Protein AF-A0A9P4MIZ9-F1 (afdb_monomer_lite)

Foldseek 3Di:
DDAPPVGDDDDFDADPPPRDGDHPVDDDPVVVVVVVVVVVVVVVCVCPPDDVVVLLVQLLVQLVVVLVVQLVVQLVVLVVVLVVQLVPQPCSVQCVVVVLCRPPDDPVSSVVSVVSNVVSVVVSVVSSVVSSVVSVVCSVVSSVVSVVVDDDDDPDPVVVPDPDPPPPPPPPDDD

Organism: NCBI:txid1168546

Structure (mmCIF, N/CA/C/O backbone):
data_AF-A0A9P4MIZ9-F1
#
_entry.id   AF-A0A9P4MIZ9-F1
#
loop_
_atom_site.group_PDB
_atom_site.id
_atom_site.type_symbol
_atom_site.label_atom_id
_atom_site.label_alt_id
_atom_site.label_comp_id
_atom_site.label_asym_id
_atom_site.label_entity_id
_atom_site.label_seq_id
_atom_site.pdbx_PDB_ins_code
_atom_site.Cartn_x
_atom_site.Cartn_y
_atom_site.Cartn_z
_atom_site.occupancy
_atom_site.B_iso_or_equiv
_atom_site.auth_seq_id
_atom_site.auth_comp_id
_atom_site.auth_asym_id
_atom_site.auth_atom_id
_atom_site.pdbx_PDB_model_num
ATOM 1 N N . MET A 1 1 ? -36.648 5.003 64.619 1.00 57.00 1 MET A N 1
ATOM 2 C CA . MET A 1 1 ? -35.747 4.606 63.516 1.00 57.00 1 MET A CA 1
ATOM 3 C C . MET A 1 1 ? -35.854 3.105 63.335 1.00 57.00 1 MET A C 1
ATOM 5 O O . MET A 1 1 ? -35.997 2.436 64.354 1.00 57.00 1 MET A O 1
ATOM 9 N N . PRO A 1 2 ? -35.866 2.585 62.098 1.00 60.75 2 PRO A N 1
ATOM 10 C CA . PRO A 1 2 ? -35.905 1.144 61.876 1.00 60.75 2 PRO A CA 1
ATOM 11 C C . PRO A 1 2 ? -34.654 0.497 62.487 1.00 60.75 2 PRO A C 1
ATOM 13 O O . PRO A 1 2 ? -33.546 1.009 62.321 1.00 60.75 2 PRO A O 1
ATOM 16 N N . LEU A 1 3 ? -34.856 -0.579 63.247 1.00 64.25 3 LEU A N 1
ATOM 17 C CA . LEU A 1 3 ? -33.797 -1.361 63.882 1.00 64.25 3 LEU A CA 1
ATOM 18 C C . LEU A 1 3 ? -33.638 -2.684 63.128 1.00 64.25 3 LEU A C 1
ATOM 20 O O . LEU A 1 3 ? -34.637 -3.267 62.704 1.00 64.25 3 LEU A O 1
ATOM 24 N N . ASP A 1 4 ? -32.404 -3.154 62.948 1.00 68.75 4 ASP A N 1
ATOM 25 C CA . ASP A 1 4 ? -32.153 -4.490 62.402 1.00 68.75 4 ASP A CA 1
ATOM 26 C C . ASP A 1 4 ? -32.486 -5.586 63.432 1.00 68.75 4 ASP A C 1
ATOM 28 O O . ASP A 1 4 ? -32.763 -5.319 64.604 1.00 68.75 4 ASP A O 1
ATOM 32 N N . ALA A 1 5 ? -32.424 -6.853 63.011 1.00 69.00 5 ALA A N 1
ATOM 33 C CA . ALA A 1 5 ? -32.649 -8.008 63.887 1.00 69.00 5 ALA A CA 1
ATOM 34 C C . ALA A 1 5 ? -31.651 -8.116 65.066 1.00 69.00 5 ALA A C 1
ATOM 36 O O . ALA A 1 5 ? -31.777 -9.015 65.894 1.00 69.00 5 ALA A O 1
ATOM 37 N N . ARG A 1 6 ? -30.645 -7.235 65.133 1.00 75.38 6 ARG A N 1
ATOM 38 C CA . ARG A 1 6 ? -29.609 -7.157 66.170 1.00 75.38 6 ARG A CA 1
ATOM 39 C C . ARG A 1 6 ? -29.692 -5.857 66.986 1.00 75.38 6 ARG A C 1
ATOM 41 O O . ARG A 1 6 ? -28.847 -5.647 67.849 1.00 75.38 6 ARG A O 1
ATOM 48 N N . GLY A 1 7 ? -30.699 -5.011 66.749 1.00 67.88 7 GLY A N 1
ATOM 49 C CA . GLY A 1 7 ? -30.911 -3.756 67.472 1.00 67.88 7 GLY A CA 1
ATOM 50 C C . GLY A 1 7 ? -30.069 -2.568 66.988 1.00 67.88 7 GLY A C 1
ATOM 51 O O . GLY A 1 7 ? -30.010 -1.560 67.690 1.00 67.88 7 GLY A O 1
ATOM 52 N N . HIS A 1 8 ? -29.430 -2.637 65.817 1.00 74.56 8 HIS A N 1
ATOM 53 C CA . HIS A 1 8 ? -28.718 -1.495 65.236 1.00 74.56 8 HIS A CA 1
ATOM 54 C C . HIS A 1 8 ? -29.658 -0.569 64.471 1.00 74.56 8 HIS A C 1
ATOM 56 O O . HIS A 1 8 ? -30.567 -1.019 63.777 1.00 74.56 8 HIS A O 1
ATOM 62 N N . VAL A 1 9 ? -29.384 0.735 64.539 1.00 68.62 9 VAL A N 1
ATOM 63 C CA . VAL A 1 9 ? -30.059 1.745 63.717 1.00 68.62 9 VAL A CA 1
ATOM 64 C C . VAL A 1 9 ? -29.745 1.491 62.243 1.00 68.62 9 VAL A C 1
ATOM 66 O O . VAL A 1 9 ? -28.591 1.578 61.826 1.00 68.62 9 VAL A O 1
ATOM 69 N N . ILE A 1 10 ? -30.776 1.215 61.444 1.00 64.69 10 ILE A N 1
ATOM 70 C CA . ILE A 1 10 ? -30.653 1.125 59.990 1.00 64.69 10 ILE A CA 1
ATOM 71 C C . ILE A 1 10 ? -30.741 2.547 59.432 1.00 64.69 10 ILE A C 1
ATOM 73 O O . ILE A 1 10 ? -31.812 3.160 59.411 1.00 64.69 10 ILE A O 1
ATOM 77 N N . ALA A 1 11 ? -29.606 3.090 58.996 1.00 73.06 11 ALA A N 1
ATOM 78 C CA . ALA A 1 11 ? -29.572 4.326 58.225 1.00 73.06 11 ALA A CA 1
ATOM 79 C C . ALA A 1 11 ? -29.885 4.005 56.757 1.00 73.06 11 ALA A C 1
ATOM 81 O O . ALA A 1 11 ? -29.064 3.412 56.058 1.00 73.06 11 ALA A O 1
ATOM 82 N N . ASN A 1 12 ? -31.077 4.385 56.293 1.00 79.75 12 ASN A N 1
ATOM 83 C CA . ASN A 1 12 ? -31.432 4.268 54.880 1.00 79.75 12 ASN A CA 1
ATOM 84 C C . ASN A 1 12 ? -30.675 5.330 54.066 1.00 79.75 12 ASN A C 1
ATOM 86 O O . ASN A 1 12 ? -30.743 6.514 54.423 1.00 79.75 12 ASN A O 1
ATOM 90 N N . PRO A 1 13 ? -29.962 4.951 52.990 1.00 81.88 13 PRO A N 1
ATOM 91 C CA . PRO A 1 13 ? -29.284 5.915 52.138 1.00 81.88 13 PRO A CA 1
ATOM 92 C C . PRO A 1 13 ? -30.285 6.867 51.473 1.00 81.88 13 PRO A C 1
ATOM 94 O O . PRO A 1 13 ? -31.401 6.485 51.112 1.00 81.88 13 PRO A O 1
ATOM 97 N N . GLN A 1 14 ? -29.865 8.120 51.306 1.00 87.19 14 GLN A N 1
ATOM 98 C CA . GLN A 1 14 ? -30.560 9.098 50.473 1.00 87.19 14 GLN A CA 1
ATOM 99 C C . GLN A 1 14 ? -30.027 9.010 49.049 1.00 87.19 14 GLN A C 1
ATOM 101 O O . GLN A 1 14 ? -28.816 8.974 48.845 1.00 87.19 14 GLN A O 1
ATOM 106 N N . CYS A 1 15 ? -30.934 9.016 48.078 1.00 86.62 15 CYS A N 1
ATOM 107 C CA . CYS A 1 15 ? -30.578 9.046 46.672 1.00 86.62 15 CYS A CA 1
ATOM 108 C C . CYS A 1 15 ? -29.807 10.334 46.349 1.00 86.62 15 CYS A C 1
ATOM 110 O O . CYS A 1 15 ? -30.329 11.430 46.552 1.00 86.62 15 CYS A O 1
ATOM 112 N N . ALA A 1 16 ? -28.619 10.216 45.762 1.00 86.94 16 ALA A N 1
ATOM 113 C CA . ALA A 1 16 ? -27.770 11.342 45.376 1.00 86.94 16 ALA A CA 1
ATOM 114 C C . ALA A 1 16 ? -28.370 12.233 44.268 1.00 86.94 16 ALA A C 1
ATOM 116 O O . ALA A 1 16 ? -27.895 13.345 44.054 1.00 86.94 16 ALA A O 1
ATOM 117 N N . ILE A 1 17 ? -29.405 11.756 43.564 1.00 87.81 17 ILE A N 1
ATOM 118 C CA . ILE A 1 17 ? -30.067 12.478 42.466 1.00 87.81 17 ILE A CA 1
ATOM 119 C C . ILE A 1 17 ? -31.373 13.142 42.926 1.00 87.81 17 ILE A C 1
ATOM 121 O O . ILE A 1 17 ? -31.600 14.312 42.640 1.00 87.81 17 ILE A O 1
ATOM 125 N N . CYS A 1 18 ? -32.248 12.406 43.626 1.00 89.69 18 CYS A N 1
ATOM 126 C CA . CYS A 1 18 ? -33.581 12.900 44.011 1.00 89.69 18 CYS A CA 1
ATOM 127 C C . CYS A 1 18 ? -33.745 13.206 45.510 1.00 89.69 18 CYS A C 1
ATOM 129 O O . CYS A 1 18 ? -34.795 13.696 45.916 1.00 89.69 18 CYS A O 1
ATOM 131 N N . GLY A 1 19 ? -32.752 12.888 46.348 1.00 85.75 19 GLY A N 1
ATOM 132 C CA . GLY A 1 19 ? -32.761 13.148 47.794 1.00 85.75 19 GLY A CA 1
ATOM 133 C C . GLY A 1 19 ? -33.681 12.247 48.629 1.00 85.75 19 GLY A C 1
ATOM 134 O O . GLY A 1 19 ? -33.653 12.316 49.856 1.00 85.75 19 GLY A O 1
ATOM 135 N N . GLN A 1 20 ? -34.493 11.386 48.007 1.00 85.44 20 GLN A N 1
ATOM 136 C CA . GLN A 1 20 ? -35.383 10.476 48.736 1.00 85.44 20 GLN A CA 1
ATOM 137 C C . GLN A 1 20 ? -34.608 9.347 49.424 1.00 85.44 20 GLN A C 1
ATOM 139 O O . GLN A 1 20 ? -33.630 8.841 48.878 1.00 85.44 20 GLN A O 1
ATOM 144 N N . GLN A 1 21 ? -35.067 8.935 50.608 1.00 84.00 21 GLN A N 1
ATOM 145 C CA . GLN A 1 21 ? -34.524 7.784 51.337 1.00 84.00 21 GLN A CA 1
ATOM 146 C C . GLN A 1 21 ? -35.085 6.473 50.783 1.00 84.00 21 GLN A C 1
ATOM 148 O O . GLN A 1 21 ? -36.295 6.365 50.588 1.00 84.00 21 GLN A O 1
ATOM 153 N N . TRP A 1 22 ? -34.221 5.475 50.590 1.00 77.94 22 TRP A N 1
ATOM 154 C CA . TRP A 1 22 ? -34.603 4.146 50.099 1.00 77.94 22 TRP A CA 1
ATOM 155 C C . TRP A 1 22 ? -33.952 3.032 50.932 1.00 77.94 22 TRP A C 1
ATOM 157 O O . TRP A 1 22 ? -32.886 3.255 51.511 1.00 77.94 22 TRP A O 1
ATOM 167 N N . PRO A 1 23 ? -34.570 1.840 51.028 1.00 77.88 23 PRO A N 1
ATOM 168 C CA . PRO A 1 23 ? -33.954 0.674 51.660 1.00 77.88 23 PRO A CA 1
ATOM 169 C C . PRO A 1 23 ? -32.641 0.274 50.968 1.00 77.88 23 PRO A C 1
ATOM 171 O O . PRO A 1 23 ? -32.528 0.355 49.747 1.00 77.88 23 PRO A O 1
ATOM 174 N N . LEU A 1 24 ? -31.649 -0.183 51.737 1.00 72.00 24 LEU A N 1
ATOM 175 C CA . LEU A 1 24 ? -30.319 -0.555 51.220 1.00 72.00 24 LEU A CA 1
ATOM 176 C C . LEU A 1 24 ? -30.349 -1.676 50.164 1.00 72.00 24 LEU A C 1
ATOM 178 O O . LEU A 1 24 ? -29.475 -1.749 49.305 1.00 72.00 24 LEU A O 1
ATOM 182 N N . ASP A 1 25 ? -31.336 -2.559 50.251 1.00 77.06 25 ASP A N 1
ATOM 183 C CA . ASP A 1 25 ? -31.568 -3.693 49.362 1.00 77.06 25 ASP A CA 1
ATOM 184 C C . ASP A 1 25 ? -32.302 -3.315 48.066 1.00 77.06 25 ASP A C 1
ATOM 186 O O . ASP A 1 25 ? -32.334 -4.115 47.130 1.00 77.06 25 ASP A O 1
ATOM 190 N N . ASN A 1 26 ? -32.846 -2.097 47.978 1.00 78.94 26 ASN A N 1
ATOM 191 C CA . ASN A 1 26 ? -33.557 -1.614 46.801 1.00 78.94 26 ASN A CA 1
ATOM 192 C C . ASN A 1 26 ? -33.087 -0.201 46.407 1.00 78.94 26 ASN A C 1
ATOM 194 O O . ASN A 1 26 ? -33.686 0.792 46.834 1.00 78.94 26 ASN A O 1
ATOM 198 N N . PRO A 1 27 ? -32.008 -0.091 45.607 1.00 78.88 27 PRO A N 1
ATOM 199 C CA . PRO A 1 27 ? -31.459 1.199 45.216 1.00 78.88 27 PRO A CA 1
ATOM 200 C C . PRO A 1 27 ? -32.459 2.009 44.388 1.00 78.88 27 PRO A C 1
ATOM 202 O O . PRO A 1 27 ? -33.257 1.470 43.618 1.00 78.88 27 PRO A O 1
ATOM 205 N N . CYS A 1 28 ? -32.378 3.336 44.498 1.00 87.06 28 CYS A N 1
ATOM 206 C CA . CYS A 1 28 ? -33.248 4.224 43.742 1.00 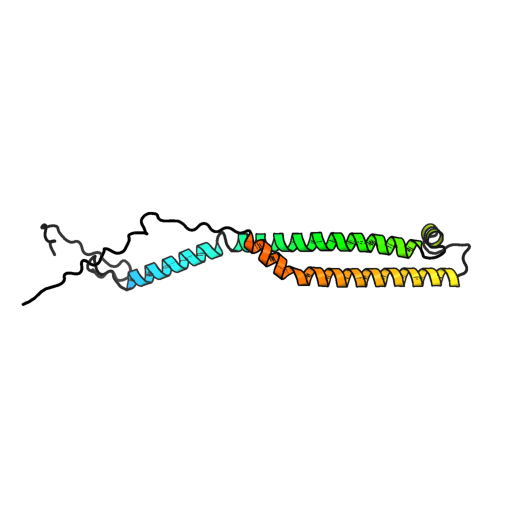87.06 28 CYS A CA 1
ATOM 207 C C . CYS A 1 28 ? -33.027 4.052 42.226 1.00 87.06 28 CYS A C 1
ATOM 209 O O . CYS A 1 28 ? -31.896 3.926 41.738 1.00 87.06 28 CYS A O 1
ATOM 211 N N . ALA A 1 29 ? -34.114 4.105 41.451 1.00 88.19 29 ALA A N 1
ATOM 212 C CA . ALA A 1 29 ? -34.055 3.993 39.995 1.00 88.19 29 ALA A CA 1
ATOM 213 C C . ALA A 1 29 ? -33.162 5.075 39.356 1.00 88.19 29 ALA A C 1
ATOM 215 O O . ALA A 1 29 ? -32.430 4.775 38.415 1.00 88.19 29 ALA A O 1
ATOM 216 N N . HIS A 1 30 ? -33.165 6.302 39.892 1.00 89.62 30 HIS A N 1
ATOM 217 C CA . HIS A 1 30 ? -32.361 7.415 39.374 1.00 89.62 30 HIS A CA 1
ATOM 218 C C . HIS A 1 30 ? -30.855 7.137 39.450 1.00 89.62 30 HIS A C 1
ATOM 220 O O . HIS A 1 30 ? -30.150 7.311 38.462 1.00 89.62 30 HIS A O 1
ATOM 226 N N . GLU A 1 31 ? -30.364 6.638 40.587 1.00 89.44 31 GLU A N 1
ATOM 227 C CA . GLU A 1 31 ? -28.951 6.259 40.739 1.00 89.44 31 GLU A CA 1
ATOM 228 C C . GLU A 1 31 ? -28.599 5.071 39.852 1.00 89.44 31 GLU A C 1
ATOM 230 O O . GLU A 1 31 ? -27.540 5.045 39.238 1.00 89.44 31 GLU A O 1
ATOM 235 N N . SER A 1 32 ? -29.507 4.104 39.721 1.00 87.69 32 SER A N 1
ATOM 236 C CA . SER A 1 32 ? -29.302 2.944 38.848 1.00 87.69 32 SER A CA 1
ATOM 237 C C . SER A 1 32 ? -29.198 3.326 37.366 1.00 87.69 32 SER A C 1
ATOM 239 O O . SER A 1 32 ? -28.508 2.648 36.598 1.00 87.69 32 SER A O 1
ATOM 241 N N . VAL A 1 33 ? -29.909 4.375 36.945 1.00 92.25 33 VAL A N 1
ATOM 242 C CA . VAL A 1 33 ? -29.798 4.961 35.601 1.00 92.25 33 VAL A CA 1
ATOM 243 C C . VAL A 1 33 ? -28.498 5.747 35.479 1.00 92.25 33 VAL A C 1
ATOM 245 O O . VAL A 1 33 ? -27.764 5.546 34.515 1.00 92.25 33 VAL A O 1
ATOM 248 N N . GLU A 1 34 ? -28.161 6.569 36.471 1.00 91.00 34 GLU A N 1
ATOM 249 C CA . GLU A 1 34 ? -26.953 7.389 36.417 1.00 91.00 34 GLU A CA 1
ATOM 250 C C . GLU A 1 34 ? -25.672 6.550 36.435 1.00 91.00 34 GLU A C 1
ATOM 252 O O . GLU A 1 34 ? -24.770 6.775 35.635 1.00 91.00 34 GLU A O 1
ATOM 257 N N . LEU A 1 35 ? -25.606 5.500 37.254 1.00 91.19 35 LEU A N 1
ATOM 258 C CA . LEU A 1 35 ? -24.482 4.563 37.250 1.00 91.19 35 LEU A CA 1
ATOM 259 C C . LEU A 1 35 ? -24.319 3.876 35.890 1.00 91.19 35 LEU A C 1
ATOM 261 O O . LEU A 1 35 ? -23.196 3.704 35.408 1.00 91.19 35 LEU A O 1
ATOM 265 N N . ARG A 1 36 ? -25.433 3.525 35.233 1.00 92.38 36 ARG A N 1
ATOM 266 C CA . ARG A 1 36 ? -25.406 3.014 33.858 1.00 92.38 36 ARG A CA 1
ATOM 267 C C . ARG A 1 36 ? -24.861 4.061 32.889 1.00 92.38 36 ARG A C 1
ATOM 269 O O . ARG A 1 36 ? -23.942 3.729 32.141 1.00 92.38 36 ARG A O 1
ATOM 276 N N . ASN A 1 37 ? -25.333 5.305 32.946 1.00 93.75 37 ASN A N 1
ATOM 277 C CA . ASN A 1 37 ? -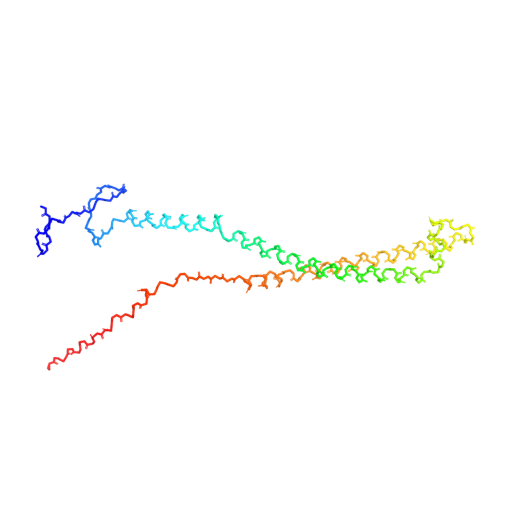24.830 6.398 32.109 1.00 93.75 37 ASN A CA 1
ATOM 278 C C . ASN A 1 37 ? -23.324 6.619 32.314 1.00 93.75 37 ASN A C 1
ATOM 280 O O . ASN A 1 37 ? -22.563 6.651 31.348 1.00 93.75 37 ASN A O 1
ATOM 284 N N . LEU A 1 38 ? -22.869 6.702 33.564 1.00 92.50 38 LEU A N 1
ATOM 285 C CA . LEU A 1 38 ? -21.461 6.895 33.909 1.00 92.50 38 LEU A CA 1
ATOM 286 C C . LEU A 1 38 ? -20.588 5.734 33.421 1.00 92.50 38 LEU A C 1
ATOM 288 O O . LEU A 1 38 ? -19.496 5.971 32.901 1.00 92.50 38 LEU A O 1
ATOM 292 N N . SER A 1 39 ? -21.069 4.489 33.526 1.00 92.50 39 SER A N 1
ATOM 293 C CA . SER A 1 39 ? -20.367 3.325 32.970 1.00 92.50 39 SER A CA 1
ATOM 294 C C . SER A 1 39 ? -20.234 3.392 31.445 1.00 92.50 39 SER A C 1
ATOM 296 O O . SER A 1 39 ? -19.156 3.132 30.912 1.00 92.50 39 SER A O 1
ATOM 298 N N . GLN A 1 40 ? -21.287 3.815 30.738 1.00 92.38 40 GLN A N 1
ATOM 299 C CA . GLN A 1 40 ? -21.253 3.999 29.287 1.00 92.38 40 GLN A CA 1
ATOM 300 C C . GLN A 1 40 ? -20.296 5.124 28.890 1.00 92.38 40 GLN A C 1
ATOM 302 O O . GLN A 1 40 ? -19.502 4.960 27.965 1.00 92.38 40 GLN A O 1
ATOM 307 N N . GLN A 1 41 ? -20.305 6.240 29.621 1.00 89.75 41 GLN A N 1
ATOM 308 C CA . GLN A 1 41 ? -19.358 7.333 29.406 1.00 89.75 41 GLN A CA 1
ATOM 309 C C . GLN A 1 41 ? -17.914 6.890 29.665 1.00 89.75 41 GLN A C 1
ATOM 311 O O . GLN A 1 41 ? -17.013 7.272 28.922 1.00 89.75 41 GLN A O 1
ATOM 316 N N . ALA A 1 42 ? -17.670 6.074 30.694 1.00 87.06 42 ALA A N 1
ATOM 317 C CA . ALA A 1 42 ? -16.351 5.511 30.965 1.00 87.06 42 ALA A CA 1
ATOM 318 C C . ALA A 1 42 ? -15.881 4.583 29.833 1.00 87.06 42 ALA A C 1
ATOM 320 O O . ALA A 1 42 ? -14.731 4.692 29.409 1.00 87.06 42 ALA A O 1
ATOM 321 N N . LEU A 1 43 ? -16.769 3.736 29.298 1.00 84.06 43 LEU A N 1
ATOM 322 C CA . LEU A 1 43 ? -16.485 2.906 28.125 1.00 84.06 43 LEU A CA 1
ATOM 323 C C . LEU A 1 43 ? -16.158 3.762 26.896 1.00 84.06 43 LEU A C 1
ATOM 325 O O . LEU A 1 43 ? -15.159 3.507 26.230 1.00 84.06 43 LEU A O 1
ATOM 329 N N . HIS A 1 44 ? -16.960 4.793 26.618 1.00 83.62 44 HIS A N 1
ATOM 330 C CA . HIS A 1 44 ? -16.733 5.702 25.494 1.00 83.62 44 HIS A CA 1
ATOM 331 C C . HIS A 1 44 ? -15.386 6.414 25.622 1.00 83.62 44 HIS A C 1
ATOM 333 O O . HIS A 1 44 ? -14.594 6.398 24.689 1.00 83.62 44 HIS A O 1
ATOM 339 N N . ARG A 1 45 ? -15.067 6.942 26.813 1.00 80.38 45 ARG A N 1
ATOM 340 C CA . ARG A 1 45 ? -13.749 7.526 27.093 1.00 80.38 45 ARG A CA 1
ATOM 341 C C . ARG A 1 45 ? -12.627 6.517 26.901 1.00 80.38 45 ARG A C 1
ATOM 343 O O . ARG A 1 45 ? -11.591 6.894 26.390 1.00 80.38 45 ARG A O 1
ATOM 350 N N . TRP A 1 46 ? -12.791 5.255 27.287 1.00 77.56 46 TRP A N 1
ATOM 351 C CA . TRP A 1 46 ? -11.753 4.243 27.077 1.00 77.56 46 TRP A CA 1
ATOM 352 C C . TRP A 1 46 ? -11.542 3.915 25.587 1.00 77.56 46 TRP A C 1
ATOM 354 O O . TRP A 1 46 ? -10.401 3.805 25.132 1.00 77.56 46 TRP A O 1
ATOM 364 N N . LEU A 1 47 ? -12.631 3.815 24.817 1.00 78.38 47 LEU A N 1
ATOM 365 C CA . LEU A 1 47 ? -12.588 3.608 23.366 1.00 78.38 47 LEU A CA 1
ATOM 366 C C . LEU A 1 47 ? -11.950 4.801 22.637 1.00 78.38 47 LEU A C 1
ATOM 368 O O . LEU A 1 47 ? -11.102 4.593 21.765 1.00 78.38 47 LEU A O 1
ATOM 372 N N . ASP A 1 48 ? -12.320 6.021 23.031 1.00 70.88 48 ASP A N 1
ATOM 373 C CA . ASP A 1 48 ? -11.834 7.272 22.445 1.00 70.88 48 ASP A CA 1
ATOM 374 C C . ASP A 1 48 ? -10.412 7.629 22.882 1.00 70.88 48 ASP A C 1
ATOM 376 O O . ASP A 1 48 ? -9.628 8.118 22.072 1.00 70.88 48 ASP A O 1
ATOM 380 N N . ALA A 1 49 ? -10.067 7.417 24.155 1.00 65.12 49 ALA A N 1
ATOM 381 C CA . ALA A 1 49 ? -8.859 7.991 24.734 1.00 65.12 49 ALA A CA 1
ATOM 382 C C . ALA A 1 49 ? -7.583 7.181 24.479 1.00 65.12 49 ALA A C 1
ATOM 384 O O . ALA A 1 49 ? -6.531 7.812 24.379 1.00 65.12 49 ALA A O 1
ATOM 385 N N . SER A 1 50 ? -7.573 5.833 24.434 1.00 67.00 50 SER A N 1
ATOM 386 C CA . SER A 1 50 ? -6.252 5.182 24.625 1.00 67.00 50 SER A CA 1
ATOM 387 C C . SER A 1 50 ? -5.998 3.714 24.260 1.00 67.00 50 SER A C 1
ATOM 389 O O . SER A 1 50 ? -4.989 3.172 24.696 1.00 67.00 50 SER A O 1
ATOM 391 N N . ALA A 1 51 ? -6.739 3.050 23.381 1.00 70.06 51 ALA A N 1
ATOM 392 C CA . ALA A 1 51 ? -6.211 1.785 22.831 1.00 70.06 51 ALA A CA 1
ATOM 393 C C . ALA A 1 51 ? -6.656 1.549 21.402 1.00 70.06 51 ALA A C 1
ATOM 395 O O . ALA A 1 51 ? -5.829 1.333 20.520 1.00 70.06 51 ALA A O 1
ATOM 396 N N . MET A 1 52 ? -7.956 1.659 21.149 1.00 82.50 52 MET A N 1
ATOM 397 C CA . MET A 1 52 ? -8.515 1.272 19.859 1.00 82.50 52 MET A CA 1
ATOM 398 C C . MET A 1 52 ? -8.013 2.147 18.711 1.00 82.50 52 MET A C 1
ATOM 400 O O . MET A 1 52 ? -7.620 1.602 17.683 1.00 82.50 52 MET A O 1
ATOM 404 N N . GLN A 1 53 ? -7.918 3.467 18.890 1.00 85.75 53 GLN A N 1
ATOM 405 C CA . GLN A 1 53 ? -7.367 4.352 17.856 1.00 85.75 53 GLN A CA 1
ATOM 406 C C . GLN A 1 53 ? -5.881 4.075 17.572 1.00 85.75 53 GLN A C 1
ATOM 408 O O . GLN A 1 53 ? -5.460 4.030 16.416 1.00 85.75 53 GLN A O 1
ATOM 413 N N . GLN A 1 54 ? -5.078 3.840 18.615 1.00 86.81 54 GLN A N 1
ATOM 414 C CA . GLN A 1 54 ? -3.651 3.529 18.465 1.00 86.81 54 GLN A CA 1
ATOM 415 C C . GLN A 1 54 ? -3.445 2.173 17.785 1.00 86.81 54 GLN A C 1
ATOM 417 O O . GLN A 1 54 ? -2.597 2.037 16.906 1.00 86.81 54 GLN A O 1
ATOM 422 N N . ILE A 1 55 ? -4.268 1.190 18.147 1.00 89.81 55 ILE A N 1
ATOM 423 C CA . ILE A 1 55 ? -4.294 -0.136 17.538 1.00 89.81 55 ILE A CA 1
ATOM 424 C C . ILE A 1 55 ? -4.685 -0.034 16.059 1.00 89.81 55 ILE A C 1
ATOM 426 O O . ILE A 1 55 ? -3.984 -0.578 15.210 1.00 89.81 55 ILE A O 1
ATOM 430 N N . GLN A 1 56 ? -5.756 0.692 15.729 1.00 91.81 56 GLN A N 1
ATOM 431 C CA . GLN A 1 56 ? -6.190 0.905 14.344 1.00 91.81 56 GLN A CA 1
ATOM 432 C C . GLN A 1 56 ? -5.095 1.567 13.506 1.00 91.81 56 GLN A C 1
ATOM 434 O O . GLN A 1 56 ? -4.797 1.100 12.405 1.00 91.81 56 GLN A O 1
ATOM 439 N N . LYS A 1 57 ? -4.456 2.613 14.044 1.00 93.81 57 LYS A N 1
ATOM 440 C CA . LYS A 1 57 ?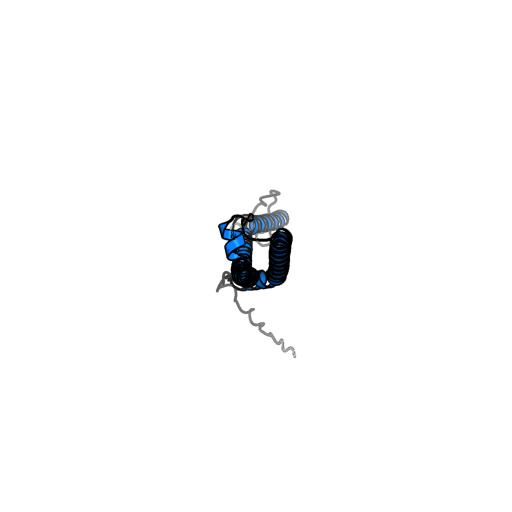 -3.322 3.275 13.395 1.00 93.81 57 LYS A CA 1
ATOM 441 C C . LYS A 1 57 ? -2.172 2.301 13.157 1.00 93.81 57 LYS A C 1
ATOM 443 O O . LYS A 1 57 ? -1.701 2.178 12.031 1.00 93.81 57 LYS A O 1
ATOM 448 N N . TRP A 1 58 ? -1.768 1.556 14.185 1.00 95.06 58 TRP A N 1
ATOM 449 C CA . TRP A 1 58 ? -0.701 0.565 14.071 1.00 95.06 58 TRP A CA 1
ATOM 450 C C . TRP A 1 58 ? -1.017 -0.507 13.018 1.00 95.06 58 TRP A C 1
ATOM 452 O O . TRP A 1 58 ? -0.156 -0.846 12.206 1.00 95.06 58 TRP A O 1
ATOM 462 N N . VAL A 1 59 ? -2.256 -1.008 12.979 1.00 96.69 59 VAL A N 1
ATOM 463 C CA . VAL A 1 59 ? -2.712 -1.982 11.975 1.00 96.69 59 VAL A CA 1
ATOM 464 C C . VAL A 1 59 ? -2.597 -1.411 10.568 1.00 96.69 59 VAL A C 1
ATOM 466 O O . VAL A 1 59 ? -2.042 -2.066 9.681 1.00 96.69 59 VAL A O 1
ATOM 469 N N . PHE A 1 60 ? -3.095 -0.191 10.367 1.00 97.19 60 PHE A N 1
ATOM 470 C CA . PHE A 1 60 ? -3.035 0.485 9.079 1.00 97.19 60 PHE A CA 1
ATOM 471 C C . PHE A 1 60 ? -1.590 0.698 8.623 1.00 97.19 60 PHE A C 1
ATOM 473 O O . PHE A 1 60 ? -1.253 0.371 7.483 1.00 97.19 60 PHE A O 1
ATOM 480 N N . ASP A 1 61 ? -0.719 1.177 9.511 1.00 97.56 61 ASP A N 1
ATOM 481 C CA . ASP A 1 61 ? 0.693 1.416 9.216 1.00 97.56 61 ASP A CA 1
ATOM 482 C C . ASP A 1 61 ? 1.416 0.106 8.879 1.00 97.56 61 ASP A C 1
ATOM 484 O O . ASP A 1 61 ? 2.183 0.033 7.910 1.00 97.56 61 ASP A O 1
ATOM 488 N N . LYS A 1 62 ? 1.122 -0.972 9.616 1.00 97.31 62 LYS A N 1
ATOM 489 C CA . LYS A 1 62 ? 1.704 -2.298 9.385 1.00 97.31 62 LYS A CA 1
ATOM 490 C C . LYS A 1 62 ? 1.279 -2.878 8.037 1.00 97.31 62 LYS A C 1
ATO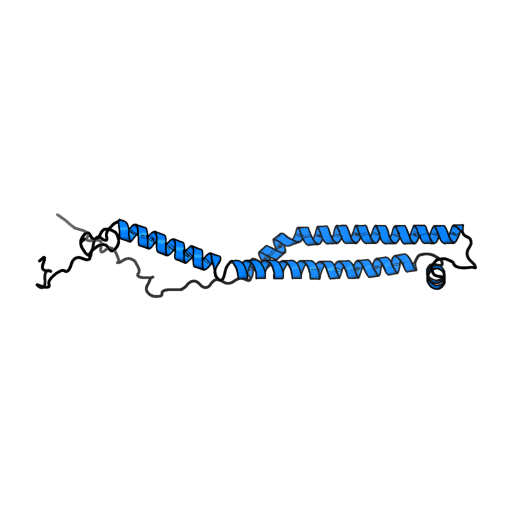M 492 O O . LYS A 1 62 ? 2.128 -3.358 7.281 1.00 97.31 62 LYS A O 1
ATOM 497 N N . ALA A 1 63 ? -0.014 -2.822 7.722 1.00 97.69 63 ALA A N 1
ATOM 498 C CA . ALA A 1 63 ? -0.547 -3.282 6.444 1.00 97.69 63 ALA A CA 1
ATOM 499 C C . ALA A 1 63 ? -0.009 -2.437 5.277 1.00 97.69 63 ALA A C 1
ATOM 501 O O . ALA A 1 63 ? 0.414 -2.985 4.257 1.00 97.69 63 ALA A O 1
ATOM 502 N N . SER A 1 64 ? 0.052 -1.114 5.450 1.00 97.31 64 SER A N 1
ATOM 503 C CA . SER A 1 64 ? 0.570 -0.178 4.447 1.00 97.31 64 SER A CA 1
ATOM 504 C C . SER A 1 64 ? 2.041 -0.427 4.153 1.00 97.31 64 SER A C 1
ATOM 506 O O . SER A 1 64 ? 2.427 -0.503 2.989 1.00 97.31 64 SER A O 1
ATOM 508 N N . THR A 1 65 ? 2.853 -0.626 5.193 1.00 97.81 65 THR A N 1
ATOM 509 C CA . THR A 1 65 ? 4.271 -0.984 5.054 1.00 97.81 65 THR A CA 1
ATOM 510 C C . THR A 1 65 ? 4.421 -2.298 4.293 1.00 97.81 65 THR A C 1
ATOM 512 O O . THR A 1 65 ? 5.156 -2.357 3.315 1.00 97.81 65 THR A O 1
ATOM 515 N N . HIS A 1 66 ? 3.641 -3.328 4.642 1.00 97.00 66 HIS A N 1
ATOM 516 C CA . HIS A 1 66 ? 3.690 -4.612 3.938 1.00 97.00 66 HIS A CA 1
ATOM 517 C C . HIS A 1 66 ? 3.397 -4.488 2.433 1.00 97.00 66 HIS A C 1
ATOM 519 O O . HIS A 1 66 ? 4.070 -5.115 1.610 1.00 97.00 66 HIS A O 1
ATOM 525 N N . ILE A 1 67 ? 2.389 -3.692 2.064 1.00 97.44 67 ILE A N 1
ATOM 526 C CA . ILE A 1 67 ? 2.033 -3.456 0.662 1.00 97.44 67 ILE A CA 1
ATOM 527 C C . ILE A 1 67 ? 3.107 -2.635 -0.057 1.00 97.44 67 ILE A C 1
ATOM 529 O O . ILE A 1 67 ? 3.478 -2.997 -1.176 1.00 97.44 67 ILE A O 1
ATOM 533 N N . LYS A 1 68 ? 3.647 -1.590 0.582 1.00 97.12 68 LYS A N 1
ATOM 534 C CA . LYS A 1 68 ? 4.746 -0.780 0.034 1.00 97.12 68 LYS A CA 1
ATOM 535 C C . LYS A 1 68 ? 5.994 -1.625 -0.223 1.00 97.12 68 LYS A C 1
ATOM 537 O O . LYS A 1 68 ? 6.502 -1.607 -1.337 1.00 97.12 68 LYS A O 1
ATOM 542 N N . ASP A 1 69 ? 6.406 -2.457 0.732 1.00 97.50 69 ASP A N 1
ATOM 543 C CA . ASP A 1 69 ? 7.565 -3.350 0.584 1.00 97.50 69 ASP A CA 1
ATOM 544 C C . ASP A 1 69 ? 7.390 -4.342 -0.572 1.00 97.50 69 ASP A C 1
ATOM 546 O O . ASP A 1 69 ? 8.331 -4.679 -1.294 1.00 97.50 69 ASP A O 1
ATOM 550 N N . LYS A 1 70 ? 6.168 -4.858 -0.750 1.00 96.50 70 LYS A N 1
ATOM 551 C CA . LYS A 1 70 ? 5.845 -5.742 -1.874 1.00 96.50 70 LYS A CA 1
ATOM 552 C C . LYS A 1 70 ? 5.913 -4.996 -3.199 1.00 96.50 70 LYS A C 1
ATOM 554 O O . LYS A 1 70 ? 6.476 -5.535 -4.151 1.00 96.50 70 LYS A O 1
ATOM 559 N N . PHE A 1 71 ? 5.359 -3.791 -3.256 1.00 97.94 71 PHE A N 1
ATOM 560 C CA . PHE A 1 71 ? 5.387 -2.967 -4.454 1.00 97.94 71 PHE A CA 1
ATOM 561 C C . PHE A 1 71 ? 6.812 -2.551 -4.833 1.00 97.94 71 PHE A C 1
ATOM 563 O O . PHE A 1 71 ? 7.163 -2.682 -6.000 1.00 97.94 71 PHE A O 1
ATOM 570 N N . GLU A 1 72 ? 7.666 -2.178 -3.876 1.00 97.75 72 GLU A N 1
ATOM 571 C CA . GLU A 1 72 ? 9.067 -1.822 -4.153 1.00 97.75 72 GLU A CA 1
ATOM 572 C C . GLU A 1 72 ? 9.816 -2.980 -4.831 1.00 97.75 72 GLU A C 1
ATOM 574 O O . GLU A 1 72 ? 10.540 -2.788 -5.805 1.00 97.75 72 GLU A O 1
ATOM 579 N N . LYS A 1 73 ? 9.555 -4.228 -4.414 1.00 96.81 73 LYS A N 1
ATOM 580 C CA . LYS A 1 73 ? 10.115 -5.419 -5.082 1.00 96.81 73 LYS A CA 1
ATOM 581 C C . LYS A 1 73 ? 9.622 -5.588 -6.521 1.00 96.81 73 LYS A C 1
ATOM 583 O O . LYS A 1 73 ? 10.361 -6.103 -7.361 1.00 96.81 73 LYS A O 1
ATOM 588 N N . HIS A 1 74 ? 8.378 -5.208 -6.811 1.00 96.12 74 HIS A N 1
ATOM 589 C CA . HIS A 1 74 ? 7.865 -5.189 -8.181 1.00 96.12 74 HIS A CA 1
ATOM 590 C C . HIS A 1 74 ? 8.501 -4.060 -8.992 1.00 96.12 74 HIS A C 1
ATOM 592 O O . HIS A 1 74 ? 8.929 -4.305 -10.116 1.00 96.12 74 HIS A O 1
ATOM 598 N N . LEU A 1 75 ? 8.602 -2.863 -8.415 1.00 96.69 75 LEU A N 1
ATOM 599 C CA . LEU A 1 75 ? 9.206 -1.695 -9.045 1.00 96.69 75 LEU A CA 1
ATOM 600 C C . LEU A 1 75 ? 10.652 -1.978 -9.455 1.00 96.69 75 LEU A C 1
ATOM 602 O O . LEU A 1 75 ? 11.017 -1.773 -10.608 1.00 96.69 75 LEU A O 1
ATOM 606 N N . GLU A 1 76 ? 11.437 -2.545 -8.545 1.00 97.38 76 GLU A N 1
ATOM 607 C CA . GLU A 1 76 ? 12.823 -2.926 -8.793 1.00 97.38 76 GLU A CA 1
ATOM 608 C C . GLU A 1 76 ? 12.956 -3.966 -9.919 1.00 97.38 76 GLU A C 1
ATOM 610 O O . GLU A 1 76 ? 13.809 -3.848 -10.796 1.00 97.38 76 GLU A O 1
ATOM 615 N N . ARG A 1 77 ? 12.064 -4.963 -9.968 1.00 97.12 77 ARG A N 1
ATOM 616 C CA . ARG A 1 77 ? 12.032 -5.926 -11.081 1.00 97.12 77 ARG A CA 1
ATOM 617 C C . ARG A 1 77 ? 11.732 -5.239 -12.412 1.00 97.12 77 ARG A C 1
ATOM 619 O O . ARG A 1 77 ? 12.389 -5.532 -13.407 1.00 97.12 77 ARG A O 1
ATOM 626 N N . HIS A 1 78 ? 10.743 -4.348 -12.432 1.00 96.88 78 HIS A N 1
ATOM 627 C CA . HIS A 1 78 ? 10.354 -3.632 -13.644 1.00 96.88 78 HIS A CA 1
ATOM 628 C C . HIS A 1 78 ? 11.450 -2.677 -14.119 1.00 96.88 78 HIS A C 1
ATOM 630 O O . HIS A 1 78 ? 11.622 -2.542 -15.326 1.00 96.88 78 HIS A O 1
ATOM 636 N N . ARG A 1 79 ? 12.221 -2.063 -13.206 1.00 97.31 79 ARG A N 1
ATOM 637 C CA . ARG A 1 79 ? 13.385 -1.228 -13.556 1.00 97.31 79 ARG A CA 1
ATOM 638 C C . ARG A 1 79 ? 14.418 -2.034 -14.338 1.00 97.31 79 ARG A C 1
ATOM 640 O O . ARG A 1 79 ? 14.793 -1.629 -15.431 1.00 97.31 79 ARG A O 1
ATOM 647 N N . ARG A 1 80 ? 14.775 -3.225 -13.849 1.00 96.94 80 ARG A N 1
ATOM 648 C CA . ARG A 1 80 ? 15.712 -4.127 -14.548 1.00 96.94 80 ARG A CA 1
ATOM 649 C C . ARG A 1 80 ? 15.195 -4.570 -15.914 1.00 96.94 80 ARG A C 1
ATOM 651 O O . ARG A 1 80 ? 15.970 -4.724 -16.851 1.00 96.94 80 ARG A O 1
ATOM 658 N N . TRP A 1 81 ? 13.886 -4.790 -16.040 1.00 95.56 81 TRP A N 1
ATOM 659 C CA . TRP A 1 81 ? 13.276 -5.103 -17.334 1.00 95.56 81 TRP A CA 1
ATOM 660 C C . TRP A 1 81 ? 13.360 -3.926 -18.300 1.00 95.56 81 TRP A C 1
ATOM 662 O O . TRP A 1 81 ? 13.752 -4.130 -19.441 1.00 95.56 81 TRP A O 1
ATOM 672 N N . LEU A 1 82 ? 13.068 -2.706 -17.840 1.00 97.06 82 LEU A N 1
ATOM 673 C CA . LEU A 1 82 ? 13.218 -1.504 -18.656 1.00 97.06 82 LEU A CA 1
ATOM 674 C C . LEU A 1 82 ? 14.675 -1.308 -19.096 1.00 97.06 82 LEU A C 1
ATOM 676 O O . LEU A 1 82 ? 14.920 -1.043 -20.266 1.00 97.06 82 LEU A O 1
ATOM 680 N N . GLU A 1 83 ? 15.641 -1.470 -18.193 1.00 96.25 83 GLU A N 1
ATOM 681 C CA . GLU A 1 83 ? 17.070 -1.399 -18.524 1.00 96.25 83 GLU A CA 1
ATOM 682 C C . GLU A 1 83 ? 17.456 -2.425 -19.594 1.00 96.25 83 GLU A C 1
ATOM 684 O O . GLU A 1 83 ? 18.139 -2.085 -20.561 1.00 96.25 83 GLU A O 1
ATOM 689 N N . SER A 1 84 ? 16.971 -3.663 -19.465 1.00 96.06 84 SER A N 1
ATOM 690 C CA . SER A 1 84 ? 17.197 -4.712 -20.459 1.00 96.06 84 SER A CA 1
ATOM 691 C C . SER A 1 84 ? 16.535 -4.400 -21.805 1.00 96.06 84 SER A C 1
ATOM 693 O O . SER A 1 84 ? 17.164 -4.607 -22.842 1.00 96.06 84 SER A O 1
ATOM 695 N N . ASP A 1 85 ? 15.302 -3.888 -21.804 1.00 94.62 85 ASP A N 1
ATOM 696 C 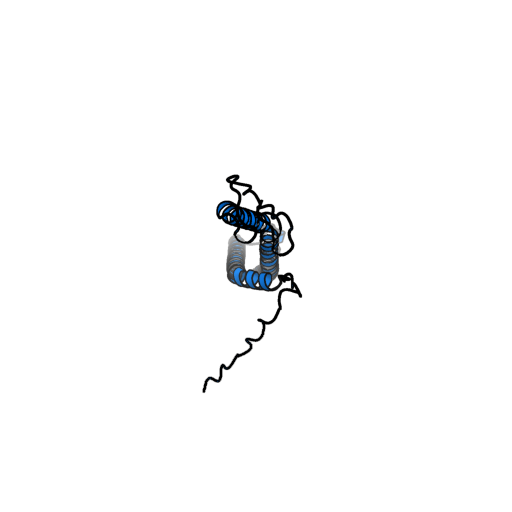CA . ASP A 1 85 ? 14.571 -3.513 -23.018 1.00 94.62 85 ASP A CA 1
ATOM 697 C C . ASP A 1 85 ? 15.276 -2.357 -23.743 1.00 94.62 85 ASP A C 1
ATOM 699 O O . ASP A 1 85 ? 15.465 -2.412 -24.957 1.00 94.62 85 ASP A O 1
ATOM 703 N N . LEU A 1 86 ? 15.747 -1.352 -23.001 1.00 95.81 86 LEU A N 1
ATOM 704 C CA . LEU A 1 86 ? 16.504 -0.225 -23.546 1.00 95.81 86 LEU A CA 1
ATOM 705 C C . LEU A 1 86 ? 17.866 -0.664 -24.101 1.00 95.81 86 LEU A C 1
ATOM 707 O O . LEU A 1 86 ? 18.253 -0.231 -25.182 1.00 95.81 86 LEU A O 1
ATOM 711 N N . ALA A 1 87 ? 18.568 -1.575 -23.421 1.00 94.56 87 ALA A N 1
ATOM 712 C CA . ALA A 1 87 ? 19.844 -2.116 -23.893 1.00 94.56 87 ALA A CA 1
ATOM 713 C C . ALA A 1 87 ? 19.723 -2.920 -25.202 1.00 94.56 87 ALA A C 1
ATOM 715 O O . ALA A 1 87 ? 20.708 -3.063 -25.925 1.00 94.56 87 ALA A O 1
ATOM 716 N N . ARG A 1 88 ? 18.528 -3.435 -25.525 1.00 94.94 88 ARG A N 1
ATOM 717 C CA . ARG A 1 88 ? 18.253 -4.130 -26.794 1.00 94.94 88 ARG A CA 1
ATOM 718 C C . ARG A 1 88 ? 18.015 -3.181 -27.967 1.00 94.94 88 ARG A C 1
ATOM 720 O O . ARG A 1 88 ? 18.040 -3.645 -29.106 1.00 94.94 88 ARG A O 1
ATOM 727 N N . ILE A 1 89 ? 17.764 -1.895 -27.716 1.00 94.81 89 ILE A N 1
ATOM 728 C CA . ILE A 1 89 ? 17.525 -0.918 -28.780 1.00 94.81 89 ILE A CA 1
ATOM 729 C C . ILE A 1 89 ? 18.848 -0.671 -29.533 1.00 94.81 89 ILE A C 1
ATOM 731 O O . ILE A 1 89 ? 19.860 -0.323 -28.912 1.00 94.81 89 ILE A O 1
ATOM 735 N N . PRO A 1 90 ? 18.880 -0.829 -30.870 1.00 93.69 90 PRO A N 1
ATOM 736 C CA . PRO A 1 90 ? 20.080 -0.574 -31.660 1.00 93.69 90 PRO A CA 1
ATOM 737 C C . PRO A 1 90 ? 20.590 0.858 -31.478 1.00 93.69 90 PRO A C 1
ATOM 739 O O . PRO A 1 90 ? 19.810 1.804 -31.454 1.00 93.69 90 PRO A O 1
ATOM 742 N N . TYR A 1 91 ? 21.911 1.023 -31.365 1.00 91.44 91 TYR A N 1
ATOM 743 C CA . TYR A 1 91 ? 22.576 2.324 -31.178 1.00 91.44 91 TYR A CA 1
ATOM 744 C C . TYR A 1 91 ? 22.125 3.119 -29.939 1.00 91.44 91 TYR A C 1
ATOM 746 O O . TYR A 1 91 ? 22.475 4.292 -29.813 1.00 91.44 91 TYR A O 1
ATOM 754 N N . TYR A 1 92 ? 21.412 2.498 -28.993 1.00 93.38 92 TYR A N 1
ATOM 755 C CA . TYR A 1 92 ? 20.907 3.171 -27.795 1.00 93.38 92 TYR A CA 1
ATOM 756 C C . TYR A 1 92 ? 22.008 3.841 -26.973 1.00 93.38 92 TYR A C 1
ATOM 758 O O . TYR A 1 92 ? 21.852 4.980 -26.543 1.00 93.38 92 TYR A O 1
ATOM 766 N N . LYS A 1 93 ? 23.153 3.169 -26.809 1.00 92.00 93 LYS A N 1
ATOM 767 C CA . LYS A 1 93 ? 24.302 3.728 -26.088 1.00 92.00 93 LYS A CA 1
ATOM 768 C C . LYS A 1 93 ? 24.826 4.999 -26.762 1.00 92.00 93 LYS A C 1
ATOM 770 O O . LYS A 1 93 ? 24.948 6.024 -26.110 1.00 92.00 93 LYS A O 1
ATOM 775 N N . THR A 1 94 ? 25.021 4.968 -28.081 1.00 91.44 94 THR A N 1
ATOM 776 C CA . THR A 1 94 ? 25.416 6.150 -28.863 1.00 91.44 94 THR A CA 1
ATOM 777 C C . THR A 1 94 ? 24.363 7.255 -28.767 1.00 91.44 94 THR A C 1
ATOM 779 O O . THR A 1 94 ? 24.695 8.418 -28.573 1.00 91.44 94 THR A O 1
ATOM 782 N N . TYR A 1 95 ? 23.078 6.908 -28.840 1.00 92.38 95 TYR A N 1
ATOM 783 C CA . TYR A 1 95 ? 21.993 7.863 -28.642 1.00 92.38 95 TYR A CA 1
ATOM 784 C C . TYR A 1 95 ? 22.054 8.521 -27.250 1.00 92.38 95 TYR A C 1
ATOM 786 O O . TYR A 1 95 ? 21.873 9.732 -27.145 1.00 92.38 95 TYR A O 1
ATOM 794 N N . GLN A 1 96 ? 22.360 7.767 -26.189 1.00 92.81 96 GLN A N 1
ATOM 795 C CA . GLN A 1 96 ? 22.541 8.307 -24.836 1.00 92.81 96 GLN A CA 1
ATOM 796 C C . GLN A 1 96 ? 23.787 9.191 -24.705 1.00 92.81 96 GLN A C 1
ATOM 798 O O . GLN A 1 96 ? 23.679 10.297 -24.173 1.00 92.81 96 GLN A O 1
ATOM 803 N N . ASP A 1 97 ? 24.938 8.730 -25.201 1.00 93.06 97 ASP A N 1
ATOM 804 C CA . ASP A 1 97 ? 26.224 9.435 -25.113 1.00 93.06 97 ASP A CA 1
ATOM 805 C C . ASP A 1 97 ? 26.134 10.834 -25.747 1.00 93.06 97 ASP A C 1
ATOM 807 O O . ASP A 1 97 ? 26.651 11.813 -25.208 1.00 93.06 97 ASP A O 1
ATOM 811 N N . PHE A 1 98 ? 25.388 10.947 -26.851 1.00 93.00 98 PHE A N 1
ATOM 812 C CA . PHE A 1 98 ? 25.145 12.203 -27.564 1.00 93.00 98 PHE A CA 1
ATOM 813 C C . PHE A 1 98 ? 23.822 12.894 -27.183 1.00 93.00 98 PHE A C 1
ATOM 815 O O . PHE A 1 98 ? 23.337 13.745 -27.926 1.00 93.00 98 PHE A O 1
ATOM 822 N N . ARG A 1 99 ? 23.213 12.547 -26.038 1.00 88.88 99 ARG A N 1
ATOM 823 C CA . ARG A 1 99 ? 21.979 13.171 -25.507 1.00 88.88 99 ARG A CA 1
ATOM 824 C C . ARG A 1 99 ? 20.819 13.249 -26.515 1.00 88.88 99 ARG A C 1
ATOM 826 O O . ARG A 1 99 ? 20.026 14.185 -26.487 1.00 88.88 99 ARG A O 1
ATOM 833 N N . GLY A 1 100 ? 20.710 12.257 -27.391 1.00 87.50 100 GLY A N 1
ATOM 834 C CA . GLY A 1 100 ? 19.679 12.162 -28.422 1.00 87.50 100 GLY A CA 1
ATOM 835 C C . GLY A 1 100 ? 20.024 12.831 -29.752 1.00 87.50 100 GLY A C 1
ATOM 836 O O . GLY A 1 100 ? 19.201 12.788 -30.664 1.00 87.50 100 GLY A O 1
ATOM 837 N N . HIS A 1 101 ? 21.216 13.420 -29.905 1.00 87.62 101 HIS A N 1
ATOM 838 C CA . HIS A 1 101 ? 21.668 14.060 -31.151 1.00 87.62 101 HIS A CA 1
ATOM 839 C C . HIS A 1 101 ? 23.002 13.477 -31.652 1.00 87.62 101 HIS A C 1
ATOM 841 O O . HIS A 1 101 ? 24.014 14.178 -31.712 1.00 87.62 101 HIS A O 1
ATOM 847 N N . PRO A 1 102 ? 23.046 12.174 -31.985 1.00 90.00 102 PRO A N 1
ATOM 848 C CA . PRO A 1 102 ? 24.260 11.541 -32.480 1.00 90.00 102 PRO A CA 1
ATOM 849 C C . PRO A 1 102 ? 24.623 12.061 -33.886 1.00 90.00 102 PRO A C 1
ATOM 851 O O . PRO A 1 102 ? 23.821 11.911 -34.807 1.00 90.00 102 PRO A O 1
ATOM 854 N N . PRO A 1 103 ? 25.838 12.609 -34.091 1.00 86.31 103 PRO A N 1
ATOM 855 C CA . PRO A 1 103 ? 26.226 13.266 -35.346 1.00 86.31 103 PRO A CA 1
ATOM 856 C C . PRO A 1 103 ? 26.350 12.305 -36.539 1.00 86.31 103 PRO A C 1
ATOM 858 O O . PRO A 1 103 ? 26.283 12.738 -37.684 1.00 86.31 103 PRO A O 1
ATOM 861 N N . ASN A 1 104 ? 26.512 11.002 -36.279 1.00 86.69 104 ASN A N 1
ATOM 862 C CA . ASN A 1 104 ? 26.791 9.984 -37.299 1.00 86.69 104 ASN A CA 1
ATOM 863 C C . ASN A 1 104 ? 25.600 9.050 -37.582 1.00 86.69 104 ASN A C 1
ATOM 865 O O . ASN A 1 104 ? 25.769 8.034 -38.256 1.00 86.69 104 ASN A O 1
ATOM 869 N N . LEU A 1 105 ? 24.409 9.344 -37.049 1.00 90.62 105 LEU A N 1
ATOM 870 C CA . LEU A 1 105 ? 23.196 8.583 -37.358 1.00 90.62 105 LEU A CA 1
ATOM 871 C C . LEU A 1 105 ? 22.284 9.382 -38.282 1.00 90.62 105 LEU A C 1
ATOM 873 O O . LEU A 1 105 ? 22.147 10.596 -38.156 1.00 90.62 105 LEU A O 1
ATOM 877 N N . ARG A 1 106 ? 21.617 8.671 -39.192 1.00 92.62 106 ARG A N 1
ATOM 878 C CA . ARG A 1 106 ? 20.587 9.270 -40.042 1.00 92.62 106 ARG A CA 1
ATOM 879 C C . ARG A 1 106 ? 19.367 9.676 -39.199 1.00 92.62 106 ARG A C 1
ATOM 881 O O . ARG A 1 106 ? 19.027 8.921 -38.279 1.00 92.62 106 ARG A O 1
ATOM 888 N N . PRO A 1 107 ? 18.680 10.789 -39.515 1.00 91.50 107 PRO A N 1
ATOM 889 C CA . PRO A 1 107 ? 17.522 11.260 -38.750 1.00 91.50 107 PRO A CA 1
ATOM 890 C C . PRO A 1 107 ? 16.439 10.194 -38.544 1.00 91.50 107 PRO A C 1
ATOM 892 O O . PRO A 1 107 ? 15.927 10.040 -37.440 1.00 91.50 107 PRO A O 1
ATOM 895 N N . GLU A 1 108 ? 16.163 9.362 -39.551 1.00 93.75 108 GLU A N 1
ATOM 896 C CA . GLU A 1 108 ? 15.121 8.332 -39.467 1.00 93.75 108 GLU A CA 1
ATOM 897 C C . GLU A 1 108 ? 15.450 7.252 -38.422 1.00 93.75 108 GLU A C 1
ATOM 899 O O . GLU A 1 108 ? 14.553 6.681 -37.795 1.00 93.75 108 GLU A O 1
ATOM 904 N N . VAL A 1 109 ? 16.745 6.971 -38.224 1.00 93.50 109 VAL A N 1
ATOM 905 C CA . VAL A 1 109 ? 17.238 6.028 -37.208 1.00 93.50 109 VAL A CA 1
ATOM 906 C C . VAL A 1 109 ? 17.111 6.644 -35.817 1.00 93.50 109 VAL A C 1
ATOM 908 O O . VAL A 1 109 ? 16.692 5.960 -34.886 1.00 93.50 109 VAL A O 1
ATOM 911 N N . VAL A 1 110 ? 17.422 7.935 -35.677 1.00 93.94 110 VAL A N 1
ATOM 912 C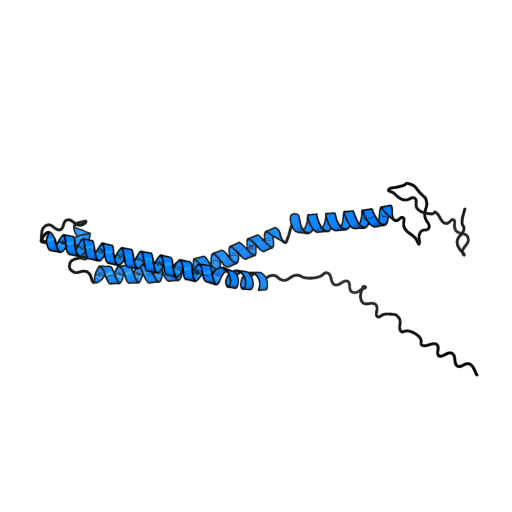 CA . VAL A 1 110 ? 17.260 8.680 -34.418 1.00 93.94 110 VAL A CA 1
ATOM 913 C C . VAL A 1 110 ? 15.788 8.701 -33.998 1.00 93.94 110 VAL A C 1
ATOM 915 O O . VAL A 1 110 ? 15.474 8.380 -32.850 1.00 93.94 110 VAL A O 1
ATOM 918 N N . ASP A 1 111 ? 14.877 8.960 -34.937 1.00 93.50 111 ASP A N 1
ATOM 919 C CA . ASP A 1 111 ? 13.436 8.935 -34.682 1.00 93.50 111 ASP A CA 1
ATOM 920 C C . ASP A 1 111 ? 12.935 7.536 -34.302 1.00 93.50 111 ASP A C 1
ATOM 922 O O . ASP A 1 111 ? 12.077 7.394 -33.427 1.00 93.50 111 ASP A O 1
ATOM 926 N N . ALA A 1 112 ? 13.462 6.482 -34.936 1.00 94.81 112 ALA A N 1
ATOM 927 C CA . ALA A 1 112 ? 13.126 5.103 -34.585 1.00 94.81 112 ALA A CA 1
ATOM 928 C C . ALA A 1 112 ? 13.543 4.762 -33.147 1.00 94.81 112 ALA A C 1
ATOM 930 O O . ALA A 1 112 ? 12.722 4.252 -32.386 1.00 94.81 112 ALA A O 1
ATOM 931 N N . ILE A 1 113 ? 14.764 5.133 -32.749 1.00 94.62 113 ILE A N 1
ATOM 932 C CA . ILE A 1 113 ? 15.254 4.967 -31.373 1.00 94.62 113 ILE A CA 1
ATOM 933 C C . ILE A 1 113 ? 14.352 5.725 -30.393 1.00 94.62 113 ILE A C 1
ATOM 935 O O . ILE A 1 113 ? 13.946 5.169 -29.373 1.00 94.62 113 ILE A O 1
ATOM 939 N N . GLY A 1 114 ? 13.982 6.969 -30.713 1.00 93.81 114 GLY A N 1
ATOM 940 C CA . GLY A 1 114 ? 13.065 7.767 -29.898 1.00 93.81 114 GLY A CA 1
ATOM 941 C C . GLY A 1 114 ? 11.706 7.089 -29.690 1.00 93.81 114 GLY A C 1
ATOM 942 O O . GLY A 1 114 ? 11.224 7.004 -28.556 1.00 93.81 114 GLY A O 1
ATOM 943 N N . ARG A 1 115 ? 11.110 6.544 -30.761 1.00 95.94 115 ARG A N 1
ATOM 944 C CA . ARG A 1 115 ? 9.847 5.786 -30.690 1.00 95.94 115 ARG A CA 1
ATOM 945 C C . ARG A 1 115 ? 9.974 4.524 -29.840 1.00 95.94 115 ARG A C 1
ATOM 947 O O . ARG A 1 115 ? 9.094 4.263 -29.019 1.00 95.94 115 ARG A O 1
ATOM 954 N N . ASP A 1 116 ? 11.057 3.769 -29.995 1.00 95.69 116 ASP A N 1
ATOM 955 C CA . ASP A 1 116 ? 11.279 2.534 -29.238 1.00 95.69 116 ASP A CA 1
ATOM 956 C C . ASP A 1 116 ? 11.507 2.813 -27.744 1.00 95.69 116 ASP A C 1
ATOM 958 O O . ASP A 1 116 ? 10.926 2.133 -26.895 1.00 95.69 116 ASP A O 1
ATOM 962 N N . ILE A 1 117 ? 12.256 3.871 -27.404 1.00 96.12 117 ILE A N 1
ATOM 963 C CA . ILE A 1 117 ? 12.425 4.336 -26.017 1.00 96.12 117 ILE A CA 1
ATOM 964 C C . ILE A 1 117 ? 11.075 4.736 -25.420 1.00 96.12 117 ILE A C 1
ATOM 966 O O . ILE A 1 117 ? 10.753 4.348 -24.293 1.00 96.12 117 ILE A O 1
ATOM 970 N N . TYR A 1 118 ? 10.278 5.515 -26.157 1.00 96.31 118 TYR A N 1
ATOM 971 C CA . TYR A 1 118 ? 8.954 5.934 -25.704 1.00 96.31 118 TYR A CA 1
ATOM 972 C C . TYR A 1 118 ? 8.052 4.724 -25.441 1.00 96.31 118 TYR A C 1
ATOM 974 O O . TYR A 1 118 ? 7.447 4.618 -24.372 1.00 96.31 118 TYR A O 1
ATOM 982 N N . LYS A 1 119 ? 8.026 3.765 -26.371 1.00 96.56 119 LYS A N 1
ATOM 983 C CA . LYS A 1 119 ? 7.259 2.525 -26.237 1.00 96.56 119 LYS A CA 1
ATOM 984 C C . LYS A 1 119 ? 7.696 1.711 -25.018 1.00 96.56 119 LYS A C 1
ATOM 986 O O . LYS A 1 119 ? 6.840 1.283 -24.245 1.00 96.56 119 LYS A O 1
ATOM 991 N N . ALA A 1 120 ? 9.001 1.534 -24.806 1.00 96.19 120 ALA A N 1
ATOM 992 C CA . ALA A 1 120 ? 9.530 0.823 -23.641 1.00 96.19 120 ALA A CA 1
ATOM 993 C C . ALA A 1 120 ? 9.119 1.503 -22.322 1.00 96.19 120 ALA A C 1
ATOM 995 O O . ALA A 1 120 ? 8.669 0.837 -21.388 1.00 96.19 120 ALA A O 1
ATOM 996 N N . ARG A 1 121 ? 9.189 2.840 -22.261 1.00 96.38 121 ARG A N 1
ATOM 997 C CA . ARG A 1 121 ? 8.756 3.622 -21.090 1.00 96.38 121 ARG A CA 1
ATOM 998 C C . ARG A 1 121 ? 7.251 3.534 -20.837 1.00 96.38 121 ARG A C 1
ATOM 1000 O O . ARG A 1 121 ? 6.853 3.397 -19.683 1.00 96.38 121 ARG A O 1
ATOM 1007 N N . SER A 1 122 ? 6.428 3.567 -21.885 1.00 97.19 122 SER A N 1
ATOM 1008 C CA . SER A 1 122 ? 4.975 3.384 -21.758 1.00 97.19 122 SER A CA 1
ATOM 1009 C C . SER A 1 122 ? 4.646 2.012 -21.172 1.00 97.19 122 SER A C 1
ATOM 1011 O O . SER A 1 122 ? 3.934 1.919 -20.177 1.00 97.19 122 SER A O 1
ATOM 1013 N N . LEU A 1 123 ? 5.244 0.947 -21.718 1.00 96.06 123 LEU A N 1
ATOM 1014 C CA . LEU A 1 123 ? 5.041 -0.417 -21.220 1.00 96.06 123 LEU A CA 1
ATOM 1015 C C . LEU A 1 123 ? 5.497 -0.578 -19.765 1.00 96.06 123 LEU A C 1
ATOM 1017 O O . LEU A 1 123 ? 4.852 -1.275 -18.981 1.00 96.06 123 LEU A O 1
ATOM 1021 N N . PHE A 1 124 ? 6.603 0.061 -19.385 1.00 96.62 124 PHE A N 1
ATOM 1022 C CA . PHE A 1 124 ? 7.062 0.098 -17.999 1.00 96.62 124 PHE A CA 1
ATOM 1023 C C . PHE A 1 124 ? 6.041 0.777 -17.076 1.00 96.62 124 PHE A C 1
ATOM 1025 O O . PHE A 1 124 ? 5.719 0.230 -16.018 1.00 96.62 124 PHE A O 1
ATOM 1032 N N . GLN A 1 125 ? 5.488 1.920 -17.488 1.00 96.44 125 GLN A N 1
ATOM 1033 C CA . GLN A 1 125 ? 4.469 2.631 -16.718 1.00 96.44 125 GLN A CA 1
ATOM 1034 C C . GLN A 1 125 ? 3.200 1.788 -16.534 1.00 96.44 125 GLN A C 1
ATOM 1036 O O . GLN A 1 125 ? 2.677 1.698 -15.421 1.00 96.44 125 GLN A O 1
ATOM 1041 N N . ASP A 1 126 ? 2.738 1.119 -17.590 1.00 96.50 126 ASP A N 1
ATOM 1042 C CA . ASP A 1 126 ? 1.565 0.244 -17.530 1.00 96.50 126 ASP A CA 1
ATOM 1043 C C . ASP A 1 126 ? 1.789 -0.924 -16.559 1.00 96.50 126 ASP A C 1
ATOM 1045 O O . ASP A 1 126 ? 0.967 -1.184 -15.677 1.00 96.50 126 ASP A O 1
ATOM 1049 N N . ARG A 1 127 ? 2.962 -1.566 -16.628 1.00 95.69 127 ARG A N 1
ATOM 1050 C CA . ARG A 1 127 ? 3.350 -2.651 -15.711 1.00 95.69 127 ARG A CA 1
ATOM 1051 C C . ARG A 1 127 ? 3.418 -2.199 -14.252 1.00 95.69 127 ARG A C 1
ATOM 1053 O O . ARG A 1 127 ? 3.020 -2.960 -13.359 1.00 95.69 127 ARG A O 1
ATOM 1060 N N . ILE A 1 128 ? 3.908 -0.984 -13.993 1.00 97.12 128 ILE A N 1
ATOM 1061 C CA . ILE A 1 128 ? 3.892 -0.381 -12.654 1.00 97.12 128 ILE A CA 1
ATOM 1062 C C . ILE A 1 128 ? 2.455 -0.202 -12.175 1.00 97.12 128 ILE A C 1
ATOM 1064 O O . ILE A 1 128 ? 2.127 -0.645 -11.073 1.00 97.12 128 ILE A O 1
ATOM 1068 N N . ASN A 1 129 ? 1.603 0.407 -13.001 1.00 96.50 129 ASN A N 1
ATOM 1069 C CA . ASN A 1 129 ? 0.211 0.681 -12.659 1.00 96.50 129 ASN A CA 1
ATOM 1070 C C . ASN A 1 129 ? -0.543 -0.613 -12.323 1.00 96.50 129 ASN A C 1
ATOM 1072 O O . ASN A 1 129 ? -1.255 -0.682 -11.319 1.00 96.50 129 ASN A O 1
ATOM 1076 N N . ASP A 1 130 ? -0.340 -1.667 -13.108 1.00 96.81 130 ASP A N 1
ATOM 1077 C CA . ASP A 1 130 ? -0.970 -2.965 -12.871 1.00 96.81 130 ASP A CA 1
ATOM 1078 C C . ASP A 1 130 ? -0.437 -3.663 -11.621 1.00 96.81 130 ASP A C 1
ATOM 1080 O O . ASP A 1 130 ? -1.212 -4.232 -10.844 1.00 96.81 130 ASP A O 1
ATOM 1084 N N . SER A 1 131 ? 0.869 -3.568 -11.366 1.00 97.00 131 SER A N 1
ATOM 1085 C CA . SER A 1 131 ? 1.469 -4.103 -10.139 1.00 97.00 131 SER A CA 1
ATOM 1086 C C . SER A 1 131 ? 0.958 -3.363 -8.904 1.00 97.00 131 SER A C 1
ATOM 1088 O O . SER A 1 131 ? 0.635 -3.994 -7.900 1.00 97.00 131 SER A O 1
ATOM 1090 N N . TRP A 1 132 ? 0.804 -2.040 -8.989 1.00 95.88 132 TRP A N 1
ATOM 1091 C CA . TRP A 1 132 ? 0.224 -1.234 -7.921 1.00 95.88 132 TRP A CA 1
ATOM 1092 C C . TRP A 1 132 ? -1.230 -1.625 -7.640 1.00 95.88 132 TRP A C 1
ATOM 1094 O O . TRP A 1 132 ? -1.581 -1.925 -6.497 1.00 95.88 132 TRP A O 1
ATOM 1104 N N . ARG A 1 133 ? -2.065 -1.728 -8.685 1.00 97.12 133 ARG A N 1
ATOM 1105 C CA . ARG A 1 133 ? -3.451 -2.218 -8.570 1.00 97.12 133 ARG A CA 1
ATOM 1106 C C . ARG A 1 133 ? -3.498 -3.600 -7.922 1.00 97.12 133 ARG A C 1
ATOM 1108 O O . ARG A 1 133 ? -4.333 -3.844 -7.051 1.00 97.12 133 ARG A O 1
ATOM 1115 N N . HIS A 1 134 ? -2.598 -4.503 -8.314 1.00 95.56 134 HIS A N 1
ATOM 1116 C CA . HIS A 1 134 ? -2.496 -5.830 -7.714 1.00 95.56 134 HIS A CA 1
ATOM 1117 C C . HIS A 1 134 ? -2.157 -5.761 -6.219 1.00 95.56 134 HIS A C 1
ATOM 1119 O O . HIS A 1 134 ? -2.815 -6.420 -5.416 1.00 95.56 134 HIS A O 1
ATOM 1125 N N . CYS A 1 135 ? -1.170 -4.950 -5.837 1.00 94.94 135 CYS A N 1
ATOM 1126 C CA . CYS A 1 135 ? -0.766 -4.740 -4.449 1.00 94.94 135 CYS A CA 1
ATOM 1127 C C . CYS A 1 135 ? -1.918 -4.185 -3.594 1.00 94.94 135 CYS A C 1
ATOM 1129 O O . CYS A 1 135 ? -2.210 -4.737 -2.533 1.00 94.94 135 CYS A O 1
ATOM 1131 N N . ILE A 1 136 ? -2.644 -3.176 -4.083 1.00 96.50 136 ILE A N 1
ATOM 1132 C CA . ILE A 1 136 ? -3.798 -2.597 -3.380 1.00 96.50 136 ILE A CA 1
ATOM 1133 C C . ILE A 1 136 ? -4.941 -3.604 -3.209 1.00 96.50 136 ILE A C 1
ATOM 1135 O O . ILE A 1 136 ? -5.510 -3.696 -2.124 1.00 96.50 136 ILE A O 1
ATOM 1139 N N . ARG A 1 137 ? -5.228 -4.453 -4.207 1.00 97.31 137 ARG A N 1
ATOM 1140 C CA . ARG A 1 137 ? -6.226 -5.537 -4.062 1.00 97.31 137 ARG A CA 1
ATOM 1141 C C . ARG A 1 137 ? -5.891 -6.524 -2.936 1.00 97.31 137 ARG A C 1
ATOM 1143 O O . ARG A 1 137 ? -6.775 -7.240 -2.474 1.00 97.31 137 ARG A O 1
ATOM 1150 N N . LYS A 1 138 ? -4.630 -6.600 -2.496 1.00 95.31 138 LYS A N 1
ATOM 1151 C CA . LYS A 1 138 ? -4.193 -7.440 -1.366 1.00 95.31 138 LYS A CA 1
ATOM 1152 C C . LYS A 1 138 ? -4.213 -6.710 -0.020 1.00 95.31 138 LYS A C 1
ATOM 1154 O O . LYS A 1 138 ? -3.988 -7.363 0.998 1.00 95.31 138 LYS A O 1
ATOM 1159 N N . PHE A 1 139 ? -4.500 -5.408 0.007 1.00 96.38 139 PHE A N 1
ATOM 1160 C CA . PHE A 1 139 ? -4.527 -4.609 1.231 1.00 96.38 139 PHE A CA 1
ATOM 1161 C C . PHE A 1 139 ? -5.520 -5.131 2.288 1.00 96.38 139 PHE A C 1
ATOM 1163 O O . PHE A 1 139 ? -5.094 -5.257 3.434 1.00 96.38 139 PHE A O 1
ATOM 1170 N N . PRO A 1 140 ? -6.758 -5.563 1.952 1.00 97.69 140 PRO A N 1
ATOM 1171 C CA . PRO A 1 140 ? -7.670 -6.142 2.948 1.00 97.69 140 PRO A CA 1
ATOM 1172 C C . PRO A 1 140 ? -7.066 -7.353 3.673 1.00 97.69 140 PRO A C 1
ATOM 1174 O O . PRO A 1 140 ? -7.019 -7.395 4.895 1.00 97.69 140 PRO A O 1
ATOM 1177 N N . LYS A 1 141 ? -6.447 -8.275 2.926 1.00 96.88 141 LYS A N 1
ATOM 1178 C CA . LYS A 1 141 ? -5.765 -9.440 3.512 1.00 96.88 141 LYS A CA 1
ATOM 1179 C C . LYS A 1 141 ? -4.565 -9.046 4.387 1.00 96.88 141 LYS A C 1
ATOM 1181 O O . LYS A 1 141 ? -4.221 -9.760 5.329 1.00 96.88 141 LYS A O 1
ATOM 1186 N N . ALA A 1 142 ? -3.888 -7.943 4.064 1.00 96.50 142 ALA A N 1
ATOM 1187 C CA . ALA A 1 142 ? -2.807 -7.410 4.891 1.00 96.50 142 ALA A CA 1
ATOM 1188 C C . ALA A 1 142 ? -3.341 -6.816 6.206 1.00 96.50 142 ALA A C 1
ATOM 1190 O O . ALA A 1 142 ? -2.710 -7.021 7.243 1.00 96.50 142 ALA A O 1
ATOM 1191 N N . LEU A 1 143 ? -4.505 -6.154 6.172 1.00 96.00 143 LEU A N 1
ATOM 1192 C CA . LEU A 1 143 ? -5.211 -5.688 7.367 1.00 96.00 143 LEU A CA 1
ATOM 1193 C C . LEU A 1 143 ? -5.631 -6.864 8.250 1.00 96.00 143 LEU A C 1
ATOM 1195 O O . LEU A 1 143 ? -5.304 -6.853 9.431 1.00 96.00 143 LEU A O 1
ATOM 1199 N N . ASP A 1 144 ? -6.249 -7.908 7.690 1.00 96.44 144 ASP A N 1
ATOM 1200 C CA . ASP A 1 144 ? -6.669 -9.095 8.455 1.00 96.44 144 ASP A CA 1
ATOM 1201 C C . ASP A 1 144 ? -5.488 -9.740 9.193 1.00 96.44 144 ASP A C 1
ATOM 1203 O O . ASP A 1 144 ? -5.564 -10.075 10.376 1.00 96.44 144 ASP A O 1
ATOM 1207 N N . ARG A 1 145 ? -4.342 -9.855 8.510 1.00 95.62 145 ARG A N 1
ATOM 1208 C CA . ARG A 1 145 ? -3.105 -10.384 9.099 1.00 95.62 145 ARG A CA 1
ATOM 1209 C C . ARG A 1 145 ? -2.521 -9.474 10.183 1.00 95.62 145 ARG A C 1
ATOM 1211 O O . ARG A 1 145 ? -1.847 -9.960 11.092 1.00 95.62 145 ARG A O 1
ATOM 1218 N N . ALA A 1 146 ? -2.670 -8.161 10.055 1.00 94.69 146 ALA A N 1
ATOM 1219 C CA . ALA A 1 146 ? -2.231 -7.225 11.083 1.00 94.69 146 ALA A CA 1
ATOM 1220 C C . ALA A 1 146 ? -3.167 -7.290 12.301 1.00 94.69 146 ALA A C 1
ATOM 1222 O O . ALA A 1 146 ? -2.681 -7.367 13.427 1.00 94.69 146 ALA A O 1
ATOM 1223 N N . TRP A 1 147 ? -4.481 -7.391 12.080 1.00 94.31 147 TRP A N 1
ATOM 1224 C CA . TRP A 1 147 ? -5.466 -7.599 13.141 1.00 94.31 147 TRP A CA 1
ATOM 1225 C C . TRP A 1 147 ? -5.221 -8.886 13.928 1.00 94.31 147 TRP A C 1
ATOM 1227 O O . TRP A 1 147 ? -5.245 -8.866 15.155 1.00 94.31 147 TRP A O 1
ATOM 1237 N N . SER A 1 148 ? -4.876 -9.983 13.250 1.00 93.12 148 SER A N 1
ATOM 1238 C CA . SER A 1 148 ? -4.600 -11.268 13.905 1.00 93.12 148 SER A CA 1
ATOM 1239 C C . SER A 1 148 ? -3.355 -11.272 14.810 1.00 93.12 148 SER A C 1
ATOM 1241 O O . SER A 1 148 ? -3.091 -12.270 15.476 1.00 93.12 148 SER A O 1
ATOM 1243 N N . GLN A 1 149 ? -2.539 -10.212 14.801 1.00 92.88 149 GLN A N 1
ATOM 1244 C CA . GLN A 1 149 ? -1.366 -10.080 15.676 1.00 92.88 149 GLN A CA 1
ATOM 1245 C C . GLN A 1 149 ? -1.696 -9.400 17.006 1.00 92.88 149 GLN A C 1
ATOM 1247 O O . GLN A 1 149 ? -0.912 -9.505 17.951 1.00 92.88 149 GLN A O 1
ATOM 1252 N N . ILE A 1 150 ? -2.837 -8.719 17.095 1.00 90.06 150 ILE A N 1
ATOM 1253 C CA . ILE A 1 150 ? -3.264 -8.057 18.323 1.00 90.06 150 ILE A CA 1
ATOM 1254 C C . ILE A 1 150 ? -3.756 -9.113 19.303 1.00 90.06 150 ILE A C 1
ATOM 1256 O O . ILE A 1 150 ? -4.562 -9.979 18.967 1.00 90.06 150 ILE A O 1
ATOM 1260 N N . ARG A 1 151 ? -3.267 -9.028 20.539 1.00 84.62 151 ARG A N 1
ATOM 1261 C CA . ARG A 1 151 ? -3.693 -9.889 21.640 1.00 84.62 151 ARG A CA 1
ATOM 1262 C C . ARG A 1 151 ? -4.390 -9.034 22.686 1.00 84.62 151 ARG A C 1
ATOM 1264 O O . ARG A 1 151 ? -3.776 -8.123 23.233 1.00 84.62 151 ARG A O 1
ATOM 1271 N N . ALA A 1 152 ? -5.650 -9.346 22.968 1.00 77.38 152 ALA A N 1
ATOM 1272 C CA . ALA A 1 152 ? -6.378 -8.786 24.098 1.00 77.38 152 ALA A CA 1
ATOM 1273 C C . ALA A 1 152 ? -6.271 -9.749 25.285 1.00 77.38 152 ALA A C 1
ATOM 1275 O O . ALA A 1 152 ? -6.522 -10.946 25.140 1.00 77.38 152 ALA A O 1
ATOM 1276 N N . GLN A 1 153 ? -5.885 -9.233 26.449 1.00 75.50 153 GLN A N 1
ATOM 1277 C CA . GLN A 1 153 ? -5.976 -9.965 27.709 1.00 75.50 153 GLN A CA 1
ATOM 1278 C C . GLN A 1 153 ? -7.199 -9.457 28.458 1.00 75.50 153 GLN A C 1
ATOM 1280 O O . GLN A 1 153 ? -7.292 -8.270 28.768 1.00 75.50 153 GLN A O 1
ATOM 1285 N N . TYR A 1 154 ? -8.142 -10.355 28.723 1.00 72.25 154 TYR A N 1
ATOM 1286 C CA . TYR A 1 154 ? -9.272 -10.039 29.581 1.00 72.25 154 TYR A CA 1
ATOM 1287 C C . TYR A 1 154 ? -8.834 -10.135 31.042 1.00 72.25 154 TYR A C 1
ATOM 1289 O O . TYR A 1 154 ? -8.085 -11.056 31.385 1.00 72.25 154 TYR A O 1
ATOM 1297 N N . PRO A 1 155 ? -9.292 -9.224 31.913 1.00 72.25 155 PRO A N 1
ATOM 1298 C CA . PRO A 1 155 ? -9.105 -9.396 33.342 1.00 72.25 155 PRO A CA 1
ATOM 1299 C C . PRO A 1 155 ? -9.828 -10.678 33.775 1.00 72.25 155 PRO A C 1
ATOM 1301 O O . PRO A 1 155 ? -11.049 -10.784 33.673 1.00 72.25 155 PRO A O 1
ATOM 1304 N N . ILE A 1 156 ? -9.063 -11.679 34.211 1.00 70.88 156 ILE A N 1
ATOM 1305 C CA . ILE A 1 156 ? -9.607 -12.905 34.798 1.00 70.88 156 ILE A CA 1
ATOM 1306 C C . ILE A 1 156 ? -9.787 -12.627 36.283 1.00 70.88 156 ILE A C 1
ATOM 1308 O O . ILE A 1 156 ? -8.824 -12.652 37.048 1.00 70.88 156 ILE A O 1
ATOM 1312 N N . ASP A 1 157 ? -11.020 -12.361 36.695 1.00 60.88 157 ASP A N 1
ATOM 1313 C CA . ASP A 1 157 ? -11.335 -12.255 38.112 1.00 60.88 157 ASP A CA 1
ATOM 1314 C C . ASP A 1 157 ? -11.550 -13.672 38.663 1.00 60.88 157 ASP A C 1
ATOM 1316 O O . ASP A 1 157 ? -12.611 -14.277 38.495 1.00 60.88 157 ASP A O 1
ATOM 1320 N N . ALA A 1 158 ? -10.524 -14.245 39.303 1.00 56.09 158 ALA A N 1
ATOM 1321 C CA . ALA A 1 158 ? -10.557 -15.617 39.829 1.00 56.09 158 ALA A CA 1
ATOM 1322 C C . ALA A 1 158 ? -11.709 -15.868 40.832 1.00 56.09 158 ALA A C 1
ATOM 1324 O O . ALA A 1 158 ? -12.030 -17.012 41.142 1.00 56.09 158 ALA A O 1
ATOM 1325 N N . ARG A 1 159 ? -12.355 -14.804 41.331 1.00 54.50 159 ARG A N 1
ATOM 1326 C CA . ARG A 1 159 ? -13.497 -14.855 42.258 1.00 54.50 159 ARG A CA 1
ATOM 1327 C C . ARG A 1 159 ? -14.871 -14.925 41.576 1.00 54.50 159 ARG A C 1
ATOM 1329 O O . ARG A 1 159 ? -15.843 -15.237 42.260 1.00 54.50 159 ARG A O 1
ATOM 1336 N N . ALA A 1 160 ? -14.973 -14.662 40.269 1.00 54.06 160 ALA A N 1
ATOM 1337 C CA . ALA A 1 160 ? -16.250 -14.641 39.542 1.00 54.06 160 ALA A CA 1
ATOM 1338 C C . ALA A 1 160 ? -16.752 -16.039 39.131 1.00 54.06 160 ALA A C 1
ATOM 1340 O O . ALA A 1 160 ? -17.930 -16.213 38.827 1.00 54.06 160 ALA A O 1
ATOM 1341 N N . ILE A 1 161 ? -15.891 -17.061 39.184 1.00 53.62 161 ILE A N 1
ATOM 1342 C CA . ILE A 1 161 ? -16.272 -18.462 38.971 1.00 53.62 161 ILE A CA 1
ATOM 1343 C C . ILE A 1 161 ? -16.683 -19.064 40.322 1.00 53.62 161 ILE A C 1
ATOM 1345 O O . ILE A 1 161 ? -15.989 -19.910 40.883 1.00 53.62 161 ILE A O 1
ATOM 1349 N N . ARG A 1 162 ? -17.809 -18.622 40.895 1.00 47.59 162 ARG A N 1
ATOM 1350 C CA . ARG A 1 162 ? -18.514 -19.469 41.869 1.00 47.59 162 ARG A CA 1
ATOM 1351 C C . ARG A 1 162 ? -19.435 -20.389 41.073 1.00 47.59 162 ARG A C 1
ATOM 1353 O O . ARG A 1 162 ? -20.325 -19.871 40.398 1.00 47.59 162 ARG A O 1
ATOM 1360 N N . PRO A 1 163 ? -19.253 -21.723 41.117 1.00 53.59 163 PRO A N 1
ATOM 1361 C CA . PRO A 1 163 ? -20.267 -22.616 40.581 1.00 53.59 163 PRO A CA 1
ATOM 1362 C C . PRO A 1 163 ? -21.607 -22.281 41.256 1.00 53.59 163 PRO A C 1
ATOM 1364 O O . PRO A 1 163 ? -21.613 -21.964 42.454 1.00 53.59 163 PRO A O 1
ATOM 1367 N N . PRO A 1 164 ? -22.730 -22.292 40.514 1.00 51.94 164 PRO A N 1
ATOM 1368 C CA . PRO A 1 164 ? -24.040 -22.068 41.110 1.00 51.94 164 PRO A CA 1
ATOM 1369 C C . PRO A 1 164 ? -24.202 -23.017 42.305 1.00 51.94 164 PRO A C 1
ATOM 1371 O O . PRO A 1 164 ? -23.802 -24.183 42.195 1.00 51.94 164 PRO A O 1
ATOM 1374 N N . PRO A 1 165 ? -24.729 -22.553 43.457 1.00 54.44 165 PRO A N 1
ATOM 1375 C CA . PRO A 1 165 ? -24.931 -23.431 44.598 1.00 54.44 165 PRO A CA 1
ATOM 1376 C C . PRO A 1 165 ? -25.770 -24.617 44.130 1.00 54.44 165 PRO A C 1
ATOM 1378 O O . PRO A 1 165 ? -26.834 -24.431 43.532 1.00 54.44 165 PRO A O 1
ATOM 1381 N N . ALA A 1 166 ? -25.249 -25.829 44.344 1.00 53.59 166 ALA A N 1
ATOM 1382 C CA . ALA A 1 166 ? -25.938 -27.055 43.983 1.00 53.59 166 ALA A CA 1
ATOM 1383 C C . ALA A 1 166 ? -27.363 -26.974 44.536 1.00 53.59 166 ALA A C 1
ATOM 1385 O O . ALA A 1 166 ? -27.551 -26.798 45.744 1.00 53.59 166 ALA A O 1
ATOM 1386 N N . ARG A 1 167 ? -28.366 -27.055 43.652 1.00 45.41 167 ARG A N 1
ATOM 1387 C CA . ARG A 1 167 ? -29.756 -27.187 44.082 1.00 45.41 167 ARG A CA 1
ATOM 1388 C C . ARG A 1 167 ? -29.813 -28.455 44.927 1.00 45.41 167 ARG A C 1
ATOM 1390 O O . ARG A 1 167 ? -29.728 -29.557 44.393 1.00 45.41 167 ARG A O 1
ATOM 1397 N N . ARG A 1 168 ? -29.914 -28.308 46.251 1.00 47.06 168 ARG A N 1
ATOM 1398 C CA . ARG A 1 168 ? -30.360 -29.403 47.106 1.00 47.06 168 ARG A CA 1
ATOM 1399 C C . ARG A 1 168 ? -31.778 -29.706 46.643 1.00 47.06 168 ARG A C 1
ATOM 1401 O O . ARG A 1 168 ? -32.690 -28.934 46.922 1.00 47.06 168 ARG A O 1
ATOM 1408 N N . ASN A 1 169 ? -31.942 -30.781 45.879 1.00 41.66 169 ASN A N 1
ATOM 1409 C CA . ASN A 1 169 ? -33.247 -31.379 45.656 1.00 41.66 169 ASN A CA 1
ATOM 1410 C C . ASN A 1 169 ? -33.753 -31.842 47.026 1.00 41.66 169 ASN A C 1
ATOM 1412 O O . ASN A 1 169 ? -33.460 -32.956 47.455 1.00 41.66 169 ASN A O 1
ATOM 1416 N N . SER A 1 170 ? -34.488 -30.977 47.727 1.00 46.66 170 SER A N 1
ATOM 1417 C CA . SER A 1 170 ? -35.427 -31.422 48.750 1.00 46.66 170 SER A CA 1
ATOM 1418 C C . SER A 1 170 ? -36.535 -32.175 48.027 1.00 46.66 170 SER A C 1
ATOM 1420 O O . SER A 1 170 ? -37.553 -31.600 47.648 1.00 46.66 170 SER A O 1
ATOM 1422 N N . PHE A 1 171 ? -36.304 -33.465 47.786 1.00 40.75 171 PHE A N 1
ATOM 1423 C CA . PHE A 1 171 ? -37.389 -34.409 47.578 1.00 40.75 171 PHE A CA 1
ATOM 1424 C C . PHE A 1 171 ? -38.199 -34.434 48.876 1.00 40.75 171 PHE A C 1
ATOM 1426 O O . PHE A 1 171 ? -37.832 -35.099 49.843 1.00 40.75 171 PHE A O 1
ATOM 1433 N N . TYR A 1 172 ? -39.282 -33.663 48.907 1.00 39.81 172 TYR A N 1
ATOM 1434 C CA . TYR A 1 172 ? -40.368 -33.914 49.837 1.00 39.81 172 TYR A CA 1
ATOM 1435 C C . TYR A 1 172 ? -41.045 -35.211 49.386 1.00 39.81 172 TYR A C 1
ATOM 1437 O O . TYR A 1 172 ? -41.858 -35.215 48.468 1.00 39.81 172 TYR A O 1
ATOM 1445 N N . LEU A 1 173 ? -40.654 -36.318 50.015 1.00 43.25 173 LEU A N 1
ATOM 1446 C CA . LEU A 1 173 ? -41.540 -37.459 50.202 1.00 43.25 173 LEU A CA 1
ATOM 1447 C C . LEU A 1 173 ? -42.626 -36.998 51.176 1.00 43.25 173 LEU A C 1
ATOM 1449 O O . LEU A 1 173 ? -42.322 -36.667 52.322 1.00 43.25 173 LEU A O 1
ATOM 1453 N N . TRP A 1 174 ? -43.863 -36.928 50.702 1.00 34.06 174 TRP A N 1
ATOM 1454 C CA . TRP A 1 174 ? -45.049 -36.920 51.551 1.00 34.06 174 TRP A CA 1
ATOM 1455 C C . TRP A 1 174 ? -45.913 -38.141 51.188 1.00 34.06 174 TRP A C 1
ATOM 1457 O O . TRP A 1 174 ? -45.828 -38.596 50.045 1.00 34.06 174 TRP A O 1
ATOM 1467 N N . PRO A 1 175 ? -46.609 -38.705 52.192 1.00 48.56 175 PRO A N 1
ATOM 1468 C CA . PRO A 1 175 ? -47.047 -40.102 52.275 1.00 48.56 175 PRO A CA 1
ATOM 1469 C C . PRO A 1 175 ? -48.180 -40.493 51.326 1.00 48.56 175 PRO A C 1
ATOM 1471 O O . PRO A 1 175 ? -48.978 -39.607 50.945 1.00 48.56 175 PRO A O 1
#

pLDDT: mean 84.83, std 15.57, range [34.06, 97.94]

Secondary structure (DSSP, 8-state):
--B-TTS-B--PPBPTTT--B--TTS--HHHHHHHHHHHHHHHHHHHHHSSHHHHHHHHHHHHHHHHHHHHHHHHHHHHHHHHHHHHTSTTHHHHHHTTT--TTS-HHHHHHHHHHHHHHHHHHHHHHHHHHHHHHHTHHHHHHHHHTT--PPP---TTS-PPPPP---------

Radius of gyration: 38.13 Å; chains: 1; bounding box: 74×54×108 Å

Sequence (175 aa):
MPLDARGHVIANPQCAICGQQWPLDNPCAHESVELRNLSQQALHRWLDASAMQQIQKWVFDKASTHIKDKFEKHLERHRRWLESDLARIPYYKTYQDFRGHPPNLRPEVVDAIGRDIYKARSLFQDRINDSWRHCIRKFPKALDRAWSQIRAQYPIDARAIRPPPARRNSFYLWP